Protein AF-A0A6A4XDV7-F1 (afdb_monomer)

Organism: Amphibalanus amphitrite (NCBI:txid1232801)

Foldseek 3Di:
DDDQAWPVRQWGFPWKAWLLVQATPVDPVRGHPDHHHVLWTKMWTATVRQGKIKMWTADPPDRDIDMDIDTDDDVPPPPPVVRVVVRVVVVVRCCCPPVVCVVVVNDDDDD

Radius of gyration: 14.78 Å; Cα contacts (8 Å, |Δi|>4): 178; chains: 1; bounding box: 33×32×38 Å

Sequence (111 aa):
MYPTSLGGGQYRIGAVRDLTTGHDSGQPDGRAILPVSSSSQMITFTFSEPEAVLTLRTSGTEPKIKWYSEIRAQPGQTDRDAVKRQLDALVAAMVDELMQPEQNGLIARKE

Solvent-accessible surface area (backbone atoms only — not comparable to full-atom values): 6439 Å² total; per-residue (Å²): 134,82,77,63,44,40,62,96,59,66,37,32,46,70,29,46,36,29,31,34,80,31,40,10,63,78,35,98,84,39,48,45,91,62,87,60,34,74,87,53,48,32,39,36,42,33,28,62,41,68,42,30,40,39,34,44,30,61,47,95,89,50,104,44,80,46,75,51,76,50,66,59,72,57,93,89,62,76,61,62,67,60,51,48,52,52,46,54,50,52,50,49,32,43,45,52,74,72,57,31,31,82,86,66,72,53,77,80,82,82,130

Structure (mmCIF, N/CA/C/O backbone):
data_AF-A0A6A4XDV7-F1
#
_entry.id   AF-A0A6A4XDV7-F1
#
loop_
_atom_site.group_PDB
_atom_site.id
_atom_site.type_symbol
_atom_site.label_atom_id
_atom_site.label_alt_id
_atom_site.label_comp_id
_atom_site.label_asym_id
_atom_site.label_entity_id
_atom_site.label_seq_id
_atom_site.pdbx_PDB_ins_code
_atom_site.Cartn_x
_atom_site.Cartn_y
_atom_site.Cartn_z
_atom_site.occupancy
_atom_site.B_iso_or_equiv
_atom_site.auth_seq_id
_atom_site.auth_comp_id
_atom_site.auth_asym_id
_atom_site.auth_atom_id
_atom_site.pdbx_PDB_model_num
ATOM 1 N N . MET A 1 1 ? -5.361 -5.321 -13.363 1.00 79.50 1 MET A N 1
ATOM 2 C CA . MET A 1 1 ? -6.401 -4.731 -12.492 1.00 79.50 1 MET A CA 1
ATOM 3 C C . MET A 1 1 ? -5.914 -4.916 -11.062 1.00 79.50 1 MET A C 1
ATOM 5 O O . MET A 1 1 ? -5.427 -6.003 -10.778 1.00 79.50 1 MET A O 1
ATOM 9 N N . TYR A 1 2 ? -5.926 -3.876 -10.225 1.00 94.06 2 TYR A N 1
ATOM 10 C CA . TYR A 1 2 ? -5.470 -3.987 -8.830 1.00 94.06 2 TYR A CA 1
ATOM 11 C C . TYR A 1 2 ? -6.508 -4.732 -7.976 1.00 94.06 2 TYR A C 1
ATOM 13 O O . TYR A 1 2 ? -7.695 -4.685 -8.316 1.00 94.06 2 TYR A O 1
ATOM 21 N N . PRO A 1 3 ? -6.097 -5.415 -6.892 1.00 95.25 3 PRO A N 1
ATOM 22 C CA . PRO A 1 3 ? -7.042 -6.043 -5.978 1.00 95.25 3 PRO A CA 1
ATOM 23 C C . PRO A 1 3 ? -7.914 -4.991 -5.288 1.00 95.25 3 PRO A C 1
ATOM 25 O O . PRO A 1 3 ? -7.498 -3.855 -5.067 1.00 95.25 3 PRO A O 1
ATOM 28 N N . THR A 1 4 ? -9.128 -5.388 -4.919 1.00 95.94 4 THR A N 1
ATOM 29 C CA . THR A 1 4 ? -10.075 -4.540 -4.177 1.00 95.94 4 THR A CA 1
ATOM 30 C C . THR A 1 4 ? -9.969 -4.721 -2.661 1.00 95.94 4 THR A C 1
ATOM 32 O O . THR A 1 4 ? -10.568 -3.963 -1.900 1.00 95.94 4 THR A O 1
ATOM 35 N N . SER A 1 5 ? -9.227 -5.732 -2.208 1.00 96.94 5 SER A N 1
ATOM 36 C CA . SER A 1 5 ? -8.992 -6.040 -0.798 1.00 96.94 5 SER A CA 1
ATOM 37 C C . SER A 1 5 ? -7.793 -6.972 -0.621 1.00 96.94 5 SER A C 1
ATOM 39 O O . SER A 1 5 ? -7.437 -7.664 -1.571 1.00 96.94 5 SER A O 1
ATOM 41 N N . LEU A 1 6 ? -7.245 -7.037 0.595 1.00 96.56 6 LEU A N 1
ATOM 42 C CA . LEU A 1 6 ? -6.221 -8.003 1.026 1.00 96.56 6 LEU A CA 1
ATOM 43 C C . LEU A 1 6 ? -6.680 -8.795 2.258 1.00 96.56 6 LEU A C 1
ATOM 45 O O . LEU A 1 6 ? -7.690 -8.450 2.882 1.00 96.56 6 LEU A O 1
ATOM 49 N N . GLY A 1 7 ? -5.923 -9.824 2.636 1.00 94.62 7 GLY A N 1
ATOM 50 C CA . GLY A 1 7 ? -6.150 -10.624 3.841 1.00 94.62 7 GLY A CA 1
ATOM 51 C C . GLY A 1 7 ? -7.449 -11.413 3.749 1.00 94.62 7 GLY A C 1
ATOM 52 O O . GLY A 1 7 ? -8.266 -11.371 4.667 1.00 94.62 7 GLY A O 1
ATOM 53 N N . GLY A 1 8 ? -7.714 -12.020 2.589 1.00 93.38 8 GLY A N 1
ATOM 54 C CA . GLY A 1 8 ? -8.978 -12.722 2.334 1.00 93.38 8 GLY A CA 1
ATOM 55 C C . GLY A 1 8 ? -10.226 -11.825 2.399 1.00 93.38 8 GLY A C 1
ATOM 56 O O . GLY A 1 8 ? -11.314 -12.307 2.703 1.00 93.38 8 GLY A O 1
ATOM 57 N N . GLY A 1 9 ? -10.076 -10.520 2.145 1.00 94.25 9 GLY A N 1
ATOM 58 C CA . GLY A 1 9 ? -11.171 -9.544 2.193 1.00 94.25 9 GLY A CA 1
ATOM 59 C C . GLY A 1 9 ? -11.231 -8.704 3.470 1.00 94.25 9 GLY A C 1
ATOM 60 O O . GLY A 1 9 ? -12.045 -7.787 3.541 1.00 94.25 9 GLY A O 1
ATOM 61 N N . GLN A 1 10 ? -10.369 -8.973 4.455 1.00 94.75 10 GLN A N 1
ATOM 62 C CA . GLN A 1 10 ? -10.324 -8.237 5.721 1.00 94.75 10 GLN A CA 1
ATOM 63 C C . GLN A 1 10 ? -9.938 -6.761 5.555 1.00 94.75 10 GLN A C 1
ATOM 65 O O . GLN A 1 10 ? -10.421 -5.917 6.306 1.00 94.75 10 GLN A O 1
ATOM 70 N N . TYR A 1 11 ? -9.066 -6.449 4.595 1.00 96.88 11 TYR A N 1
ATOM 71 C CA . TYR A 1 11 ? -8.518 -5.108 4.398 1.00 96.88 11 TYR A CA 1
ATOM 72 C C . TYR A 1 11 ? -9.021 -4.523 3.084 1.00 96.88 11 TYR A C 1
ATOM 74 O O . TYR A 1 11 ? -8.496 -4.844 2.016 1.00 96.88 11 TYR A O 1
ATOM 82 N N . ARG A 1 12 ? -10.043 -3.666 3.137 1.00 97.50 12 ARG A N 1
ATOM 83 C CA . ARG A 1 12 ? -10.652 -3.089 1.930 1.00 97.50 12 ARG A CA 1
ATOM 84 C C . ARG A 1 12 ? -9.782 -1.983 1.338 1.00 97.50 12 ARG A C 1
ATOM 86 O O . ARG A 1 12 ? -9.450 -1.027 2.036 1.00 97.50 12 ARG A O 1
ATOM 93 N N . ILE A 1 13 ? -9.469 -2.076 0.045 1.00 97.75 13 ILE A N 1
ATOM 94 C CA . ILE A 1 13 ? -8.729 -1.044 -0.691 1.00 97.75 13 ILE A CA 1
ATOM 95 C C . ILE A 1 13 ? -9.730 -0.013 -1.221 1.00 97.75 13 ILE A C 1
ATOM 97 O O . ILE A 1 13 ? -10.623 -0.337 -2.002 1.00 97.75 13 ILE A O 1
ATOM 101 N N . GLY A 1 14 ? -9.578 1.234 -0.779 1.00 96.81 14 GLY A N 1
ATOM 102 C CA . GLY A 1 14 ? -10.374 2.372 -1.235 1.00 96.81 14 GLY A CA 1
ATOM 103 C C . GLY A 1 14 ? -9.765 3.079 -2.445 1.00 96.81 14 GLY A C 1
ATOM 104 O O . GLY A 1 14 ? -10.501 3.552 -3.307 1.00 96.81 14 GLY A O 1
ATOM 105 N N . ALA A 1 15 ? -8.433 3.132 -2.537 1.00 97.75 15 ALA A N 1
ATOM 106 C CA . ALA A 1 15 ? -7.747 3.716 -3.684 1.00 97.75 15 ALA A CA 1
ATOM 107 C C . ALA A 1 15 ? -6.366 3.096 -3.922 1.00 97.75 15 ALA A C 1
ATOM 109 O O . ALA A 1 15 ? -5.714 2.611 -2.994 1.00 97.75 15 ALA A O 1
ATOM 110 N N . VAL A 1 16 ? -5.913 3.161 -5.173 1.00 98.31 16 VAL A N 1
ATOM 111 C CA . VAL A 1 16 ? -4.570 2.766 -5.595 1.00 98.31 16 VAL A CA 1
ATOM 112 C C . VAL A 1 16 ? -3.947 3.887 -6.407 1.00 98.31 16 VAL A C 1
ATOM 114 O O . VAL A 1 16 ? -4.549 4.387 -7.354 1.00 98.31 16 VAL A O 1
ATOM 117 N N . ARG A 1 17 ? -2.708 4.232 -6.066 1.00 98.31 17 ARG A N 1
ATOM 118 C CA . ARG A 1 17 ? -1.844 5.100 -6.861 1.00 98.31 17 ARG A CA 1
ATOM 119 C C . ARG A 1 17 ? -0.611 4.323 -7.282 1.00 98.31 17 ARG A C 1
ATOM 121 O O . ARG A 1 17 ? 0.134 3.854 -6.434 1.00 98.31 17 ARG A O 1
ATOM 128 N N . ASP A 1 18 ? -0.356 4.247 -8.573 1.00 97.88 18 ASP A N 1
ATOM 129 C CA . ASP A 1 18 ? 0.839 3.650 -9.151 1.00 97.88 18 ASP A CA 1
ATOM 130 C C . ASP A 1 18 ? 1.607 4.713 -9.939 1.00 97.88 18 ASP A C 1
ATOM 132 O O . ASP A 1 18 ? 1.238 5.096 -11.051 1.00 97.88 18 ASP A O 1
ATOM 136 N N . LEU A 1 19 ? 2.705 5.190 -9.353 1.00 97.69 19 LEU A N 1
ATOM 137 C CA . LEU A 1 19 ? 3.583 6.191 -9.965 1.00 97.69 19 LEU A CA 1
ATOM 138 C C . LEU A 1 19 ? 4.563 5.588 -10.977 1.00 97.69 19 LEU A C 1
ATOM 140 O O . LEU A 1 19 ? 5.362 6.312 -11.567 1.00 97.69 19 LEU A O 1
ATOM 144 N N . THR A 1 20 ? 4.476 4.284 -11.220 1.00 96.38 20 THR A N 1
ATOM 145 C CA . THR A 1 20 ? 5.165 3.605 -12.318 1.00 96.38 20 THR A CA 1
ATOM 146 C C . THR A 1 20 ? 4.406 3.788 -13.626 1.00 96.38 20 THR A C 1
ATOM 148 O O . THR A 1 20 ? 5.003 4.061 -14.667 1.00 96.38 20 THR A O 1
ATOM 151 N N . THR A 1 21 ? 3.082 3.627 -13.571 1.00 96.56 21 THR A N 1
ATOM 152 C CA . THR A 1 21 ? 2.188 3.657 -14.740 1.00 96.56 21 THR A CA 1
ATOM 153 C C . THR A 1 21 ? 1.441 4.982 -14.882 1.00 96.56 21 THR A C 1
ATOM 155 O O . THR A 1 21 ? 0.932 5.288 -15.958 1.00 96.56 21 THR A O 1
ATOM 158 N N . GLY A 1 22 ? 1.387 5.779 -13.813 1.00 97.00 22 GLY A N 1
ATOM 159 C CA . GLY A 1 22 ? 0.622 7.020 -13.743 1.00 97.00 22 GLY A CA 1
ATOM 160 C C . GLY A 1 22 ? -0.855 6.814 -13.425 1.00 97.00 22 GLY A C 1
ATOM 161 O O . GLY A 1 22 ? -1.644 7.739 -13.596 1.00 97.00 22 GLY A O 1
ATOM 162 N N . HIS A 1 23 ? -1.240 5.624 -12.965 1.00 97.25 23 HIS A N 1
ATOM 163 C CA . HIS A 1 23 ? -2.594 5.344 -12.508 1.00 97.25 23 HIS A CA 1
ATOM 164 C C . HIS A 1 23 ? -2.828 5.926 -11.106 1.00 97.25 23 HIS A C 1
ATOM 166 O O . HIS A 1 23 ? -2.011 5.735 -10.210 1.00 97.25 23 HIS A O 1
ATOM 172 N N . ASP A 1 24 ? -3.953 6.603 -10.888 1.00 97.94 24 ASP A N 1
ATOM 173 C CA . ASP A 1 24 ? -4.411 6.997 -9.549 1.00 97.94 24 ASP A CA 1
ATOM 174 C C . ASP A 1 24 ? -5.938 6.940 -9.491 1.00 97.94 24 ASP A C 1
ATOM 176 O O . ASP A 1 24 ? -6.626 7.823 -9.998 1.00 97.94 24 ASP A O 1
ATOM 180 N N . SER A 1 25 ? -6.479 5.894 -8.867 1.00 97.50 25 SER A N 1
ATOM 181 C CA . SER A 1 25 ? -7.926 5.704 -8.749 1.00 97.50 25 SER A CA 1
ATOM 182 C C . SER A 1 25 ? -8.595 6.696 -7.791 1.00 97.50 25 SER A C 1
ATOM 184 O O . SER A 1 25 ? -9.820 6.739 -7.729 1.00 97.50 25 SER A O 1
ATOM 186 N N . GLY A 1 26 ? -7.817 7.457 -7.013 1.00 95.38 26 GLY A N 1
ATOM 187 C CA . GLY A 1 26 ? -8.321 8.528 -6.158 1.00 95.38 26 GLY A CA 1
ATOM 188 C C . GLY A 1 26 ? -8.543 9.846 -6.904 1.00 95.38 26 GLY A C 1
ATOM 189 O O . GLY A 1 26 ? -9.092 10.776 -6.316 1.00 95.38 26 GLY A O 1
ATOM 190 N N . GLN A 1 27 ? -8.120 9.948 -8.170 1.00 97.56 27 GLN A N 1
ATOM 191 C CA . GLN A 1 27 ? -8.314 11.141 -8.997 1.00 97.56 27 GLN A CA 1
ATOM 192 C C . GLN A 1 27 ? -9.512 10.981 -9.946 1.00 97.56 27 GLN A C 1
ATOM 194 O O . GLN A 1 27 ? -9.733 9.884 -10.464 1.00 97.56 27 GLN A O 1
ATOM 199 N N . PRO A 1 28 ? -10.273 12.059 -10.230 1.00 96.44 28 PRO A N 1
ATOM 200 C CA . PRO A 1 28 ? -11.471 11.990 -11.075 1.00 96.44 28 PRO A CA 1
ATOM 201 C C . PRO A 1 28 ? -11.236 11.437 -12.487 1.00 96.44 28 PRO A C 1
ATOM 203 O O . PRO A 1 28 ? -12.135 10.835 -13.067 1.00 96.44 28 PRO A O 1
ATOM 206 N N . ASP A 1 29 ? -10.044 11.643 -13.046 1.00 96.31 29 ASP A N 1
ATOM 207 C CA . ASP A 1 29 ? -9.649 11.171 -14.377 1.00 96.31 29 ASP A CA 1
ATOM 208 C C . ASP A 1 29 ? -8.823 9.870 -14.345 1.00 96.31 29 ASP A C 1
ATOM 210 O O . ASP A 1 29 ? -8.385 9.386 -15.393 1.00 96.31 29 ASP A O 1
ATOM 214 N N . GLY A 1 30 ? -8.611 9.291 -13.157 1.00 96.44 30 GLY A N 1
ATOM 215 C CA . GLY A 1 30 ? -7.832 8.072 -12.957 1.00 96.44 30 GLY A CA 1
ATOM 216 C C . GLY A 1 30 ? -6.319 8.243 -13.127 1.00 96.44 30 GLY A C 1
ATOM 217 O O . GLY A 1 30 ? -5.618 7.231 -13.260 1.00 96.44 30 GLY A O 1
ATOM 218 N N . ARG A 1 31 ? -5.807 9.484 -13.182 1.00 97.44 31 ARG A N 1
ATOM 219 C CA . ARG A 1 31 ? -4.399 9.787 -13.475 1.00 97.44 31 ARG A CA 1
ATOM 220 C C . ARG A 1 31 ? -3.683 10.405 -12.285 1.00 97.44 31 ARG A C 1
ATOM 222 O O . ARG A 1 31 ? -4.201 11.277 -11.598 1.00 97.44 31 ARG A O 1
ATOM 229 N N . ALA A 1 32 ? -2.443 9.984 -12.072 1.00 96.88 32 ALA A N 1
ATOM 230 C CA . ALA A 1 32 ? -1.600 10.523 -11.021 1.00 96.88 32 ALA A CA 1
ATOM 231 C C . ALA A 1 32 ? -1.244 11.993 -11.289 1.00 96.88 32 ALA A C 1
ATOM 233 O O . ALA A 1 32 ? -0.743 12.349 -12.354 1.00 96.88 32 ALA A O 1
ATOM 234 N N . ILE A 1 33 ? -1.442 12.832 -10.272 1.00 96.88 33 ILE A N 1
ATOM 235 C CA . ILE A 1 33 ? -1.001 14.237 -10.265 1.00 96.88 33 ILE A CA 1
ATOM 236 C C . ILE A 1 33 ? 0.479 14.393 -9.881 1.00 96.88 33 ILE A C 1
ATOM 238 O O . ILE A 1 33 ? 1.078 15.444 -10.097 1.00 96.88 33 ILE A O 1
ATOM 242 N N . LEU A 1 34 ? 1.060 13.361 -9.263 1.00 95.75 34 LEU A N 1
ATOM 243 C CA . LEU A 1 34 ? 2.460 13.338 -8.847 1.00 95.75 34 LEU A CA 1
ATOM 244 C C . LEU A 1 34 ? 3.359 12.872 -10.003 1.00 95.75 34 LEU A C 1
ATOM 246 O O . LEU A 1 34 ? 2.879 12.174 -10.897 1.00 95.75 34 LEU A O 1
ATOM 250 N N . PRO A 1 35 ? 4.666 13.202 -9.981 1.00 96.31 35 PRO A N 1
ATOM 251 C CA . PRO A 1 35 ? 5.600 12.749 -11.005 1.00 96.31 35 PRO A CA 1
ATOM 252 C C . PRO A 1 35 ? 5.586 11.226 -11.188 1.00 96.31 35 PRO A C 1
ATOM 254 O O . PRO A 1 35 ? 5.711 10.474 -10.221 1.00 96.31 35 PRO A O 1
ATOM 257 N N . VAL A 1 36 ? 5.470 10.795 -12.445 1.00 95.94 36 VAL A N 1
ATOM 258 C CA . VAL A 1 36 ? 5.441 9.387 -12.858 1.00 95.94 36 VAL A CA 1
ATOM 259 C C . VAL A 1 36 ? 6.803 9.008 -13.424 1.00 95.94 36 VAL A C 1
ATOM 261 O O . VAL A 1 36 ? 7.384 9.752 -14.215 1.00 95.94 36 VAL A O 1
ATOM 264 N N . SER A 1 37 ? 7.320 7.849 -13.031 1.00 93.31 37 SER A N 1
ATOM 265 C CA . SER A 1 37 ? 8.581 7.320 -13.541 1.00 93.31 37 SER A CA 1
ATOM 266 C C . SER A 1 37 ? 8.510 5.803 -13.642 1.00 93.31 37 SER A C 1
ATOM 268 O O . SER A 1 37 ? 8.473 5.100 -12.633 1.00 93.31 37 SER A O 1
ATOM 270 N N . SER A 1 38 ? 8.578 5.284 -14.868 1.00 90.38 38 SER A N 1
ATOM 271 C CA . SER A 1 38 ? 8.586 3.840 -15.126 1.00 90.38 38 SER A CA 1
ATOM 272 C C . SER A 1 38 ? 9.830 3.134 -14.574 1.00 90.38 38 SER A C 1
ATOM 274 O O . SER A 1 38 ? 9.802 1.927 -14.340 1.00 90.38 38 SER A O 1
ATOM 276 N N . SER A 1 39 ? 10.920 3.865 -14.319 1.00 88.44 39 SER A N 1
ATOM 277 C CA . SER A 1 39 ? 12.132 3.322 -13.697 1.00 88.44 39 SER A CA 1
ATOM 278 C C . SER A 1 39 ? 12.099 3.362 -12.165 1.00 88.44 39 SER A C 1
ATOM 280 O O . SER A 1 39 ? 12.932 2.725 -11.524 1.00 88.44 39 SER A O 1
ATOM 282 N N . SER A 1 40 ? 11.153 4.093 -11.567 1.00 88.19 40 SER A N 1
ATOM 283 C CA . SER A 1 40 ? 11.016 4.261 -10.116 1.00 88.19 40 SER A CA 1
ATOM 284 C C . SER A 1 40 ? 9.734 3.590 -9.630 1.00 88.19 40 SER A C 1
ATOM 286 O O . SER A 1 40 ? 8.751 4.263 -9.332 1.00 88.19 40 SER A O 1
ATOM 288 N N . GLN A 1 41 ? 9.757 2.258 -9.551 1.00 93.94 41 GLN A N 1
ATOM 289 C CA . GLN A 1 41 ? 8.604 1.446 -9.151 1.00 93.94 41 GLN A CA 1
ATOM 290 C C . GLN A 1 41 ? 8.068 1.908 -7.790 1.00 93.94 41 GLN A C 1
ATOM 292 O O . GLN A 1 41 ? 8.785 1.820 -6.784 1.00 93.94 41 GLN A O 1
ATOM 297 N N . MET A 1 42 ? 6.833 2.412 -7.759 1.00 96.50 42 MET A N 1
ATOM 298 C CA . MET A 1 42 ? 6.191 2.895 -6.538 1.00 96.50 42 MET A CA 1
ATOM 299 C C . MET A 1 42 ? 4.670 2.778 -6.621 1.00 96.50 42 MET A C 1
ATOM 301 O O . MET A 1 42 ? 4.040 3.425 -7.456 1.00 96.50 42 MET A O 1
ATOM 305 N N . ILE A 1 43 ? 4.086 1.993 -5.716 1.00 97.81 43 ILE A N 1
ATOM 306 C CA . ILE A 1 43 ? 2.642 1.745 -5.659 1.00 97.81 43 ILE A CA 1
ATOM 307 C C . ILE A 1 43 ? 2.151 1.991 -4.237 1.00 97.81 43 ILE A C 1
ATOM 309 O O . ILE A 1 43 ? 2.679 1.412 -3.290 1.00 97.81 43 ILE A O 1
ATOM 313 N N . THR A 1 44 ? 1.133 2.828 -4.087 1.00 98.19 44 THR A N 1
ATOM 314 C CA . THR A 1 44 ? 0.482 3.158 -2.822 1.00 98.19 44 THR A CA 1
ATOM 315 C C . THR A 1 44 ? -0.945 2.626 -2.814 1.00 98.19 44 THR A C 1
ATOM 317 O O . THR A 1 44 ? -1.736 2.934 -3.702 1.00 98.19 44 THR A O 1
ATOM 320 N N . PHE A 1 45 ? -1.282 1.876 -1.771 1.00 98.38 45 PHE A N 1
ATOM 321 C CA . PHE A 1 45 ? -2.623 1.403 -1.461 1.00 98.38 45 PHE A CA 1
ATOM 322 C C . PHE A 1 45 ? -3.171 2.202 -0.281 1.00 98.38 45 PHE A C 1
ATOM 324 O O . PHE A 1 45 ? -2.524 2.303 0.764 1.00 98.38 45 PHE A O 1
ATOM 331 N N . THR A 1 46 ? -4.367 2.756 -0.446 1.00 98.25 46 THR A N 1
ATOM 332 C CA . THR A 1 46 ? -5.132 3.384 0.630 1.00 98.25 46 THR A CA 1
ATOM 333 C C . THR A 1 46 ? -6.275 2.458 1.006 1.00 98.25 46 THR A C 1
ATOM 335 O O . THR A 1 46 ? -7.128 2.147 0.173 1.00 98.25 46 THR A O 1
ATOM 338 N N . PHE A 1 47 ? -6.288 2.021 2.258 1.00 97.88 47 PHE A N 1
ATOM 339 C CA . PHE A 1 47 ? -7.304 1.147 2.821 1.00 97.88 47 PHE A CA 1
ATOM 340 C C . PHE A 1 47 ? -8.359 1.980 3.541 1.00 97.88 47 PHE A C 1
ATOM 342 O O . PHE A 1 47 ? -8.022 2.955 4.212 1.00 97.88 47 PHE A O 1
ATOM 349 N N . SER A 1 48 ? -9.630 1.614 3.378 1.00 95.75 48 SER A N 1
ATOM 350 C CA . SER A 1 48 ? -10.748 2.316 4.020 1.00 95.75 48 SER A CA 1
ATOM 351 C C . SER A 1 48 ? -11.129 1.702 5.364 1.00 95.75 48 SER A C 1
ATOM 353 O O . SER A 1 48 ? -11.611 2.401 6.247 1.00 95.75 48 SER A O 1
ATOM 355 N N . GLU A 1 49 ? -10.925 0.393 5.523 1.00 91.62 49 GLU A N 1
ATOM 356 C CA . GLU A 1 49 ? -11.356 -0.369 6.695 1.00 91.62 49 GLU A CA 1
ATOM 357 C C . GLU A 1 49 ? -10.313 -1.453 7.017 1.00 91.62 49 GLU A C 1
ATOM 359 O O . GLU A 1 49 ? -10.248 -2.458 6.302 1.00 91.62 49 GLU A O 1
ATOM 364 N N . PRO A 1 50 ? -9.475 -1.259 8.059 1.00 93.12 50 PRO A N 1
ATOM 365 C CA . PRO A 1 50 ? -9.212 0.004 8.766 1.00 93.12 50 PRO A CA 1
ATOM 366 C C . PRO A 1 50 ? -8.597 1.078 7.848 1.00 93.12 50 PRO A C 1
ATOM 368 O O . PRO A 1 50 ? -7.998 0.756 6.822 1.00 93.12 50 PRO A O 1
ATOM 371 N N . GLU A 1 51 ? -8.688 2.351 8.250 1.00 96.62 51 GLU A N 1
ATOM 372 C CA . GLU A 1 51 ? -7.973 3.443 7.576 1.00 96.62 51 GLU A CA 1
ATOM 373 C C . GLU A 1 51 ? -6.458 3.231 7.700 1.00 96.62 51 GLU A C 1
ATOM 375 O O . GLU A 1 51 ? -5.875 3.369 8.779 1.00 96.62 51 GLU A O 1
ATOM 380 N N . ALA A 1 52 ? -5.816 2.881 6.589 1.00 97.88 52 ALA A N 1
ATOM 381 C CA . ALA A 1 52 ? -4.383 2.631 6.525 1.00 97.88 52 ALA A CA 1
ATOM 382 C C . ALA A 1 52 ? -3.816 3.030 5.162 1.00 97.88 52 ALA A C 1
ATOM 384 O O . ALA A 1 52 ? -4.530 3.105 4.161 1.00 97.88 52 ALA A O 1
ATOM 385 N N . VAL A 1 53 ? -2.509 3.259 5.110 1.00 98.25 53 VAL A N 1
ATOM 386 C CA . VAL A 1 53 ? -1.784 3.537 3.870 1.00 98.25 53 VAL A CA 1
ATOM 387 C C . VAL A 1 53 ? -0.542 2.667 3.827 1.00 98.25 53 VAL A C 1
ATOM 389 O O . VAL A 1 53 ? 0.241 2.639 4.775 1.00 98.25 53 VAL A O 1
ATOM 392 N N . LEU A 1 54 ? -0.340 1.977 2.707 1.00 98.06 54 LEU A N 1
ATOM 393 C CA . LEU A 1 54 ? 0.862 1.195 2.455 1.00 98.06 54 LEU A CA 1
ATOM 394 C C . LEU A 1 54 ? 1.460 1.598 1.115 1.00 98.06 54 LEU A C 1
ATOM 396 O O . LEU A 1 54 ? 0.761 1.632 0.111 1.00 98.06 54 LEU A O 1
ATOM 400 N N . THR A 1 55 ? 2.759 1.878 1.082 1.00 97.94 55 THR A N 1
ATOM 401 C CA . THR A 1 55 ? 3.489 2.151 -0.162 1.00 97.94 55 THR A CA 1
ATOM 402 C C . THR A 1 55 ? 4.599 1.141 -0.370 1.00 97.94 55 THR A C 1
ATOM 404 O O . THR A 1 55 ? 5.476 1.027 0.480 1.00 97.94 55 THR A O 1
ATOM 407 N N . LEU A 1 56 ? 4.596 0.469 -1.518 1.00 96.75 56 LEU A N 1
ATOM 408 C CA . LEU A 1 56 ? 5.689 -0.344 -2.035 1.00 96.75 56 LEU A CA 1
ATOM 409 C C . LEU A 1 56 ? 6.602 0.489 -2.915 1.00 96.75 56 LEU A C 1
ATOM 411 O O . LEU A 1 56 ? 6.125 1.296 -3.708 1.00 96.75 56 LEU A O 1
ATOM 415 N N . ARG A 1 57 ? 7.913 0.278 -2.799 1.00 95.25 57 ARG A N 1
ATOM 416 C CA . ARG A 1 57 ? 8.907 0.907 -3.672 1.00 95.25 57 ARG A CA 1
ATOM 417 C C . ARG A 1 57 ? 10.120 0.021 -3.898 1.00 95.25 57 ARG A C 1
ATOM 419 O O . ARG A 1 57 ? 10.521 -0.728 -3.007 1.00 95.25 57 ARG A O 1
ATOM 426 N N . THR A 1 58 ? 10.789 0.189 -5.029 1.00 93.19 58 THR A N 1
ATOM 427 C CA . THR A 1 58 ? 12.145 -0.346 -5.203 1.00 93.19 58 THR A CA 1
ATOM 428 C C . THR A 1 58 ? 13.196 0.582 -4.590 1.00 93.19 58 THR A C 1
ATOM 430 O O . THR A 1 58 ? 12.997 1.787 -4.384 1.00 93.19 58 THR A O 1
ATOM 433 N N . SER A 1 59 ? 14.340 0.004 -4.232 1.00 87.94 59 SER A N 1
ATOM 434 C CA . SER A 1 59 ? 15.547 0.755 -3.904 1.00 87.94 59 SER A CA 1
ATOM 435 C C . SER A 1 59 ? 16.320 1.054 -5.189 1.00 87.94 59 SER A C 1
ATOM 437 O O . SER A 1 59 ? 16.534 0.164 -6.002 1.00 87.94 59 SER A O 1
ATOM 439 N N . GLY A 1 60 ? 16.755 2.303 -5.374 1.00 84.62 60 GLY A N 1
ATOM 440 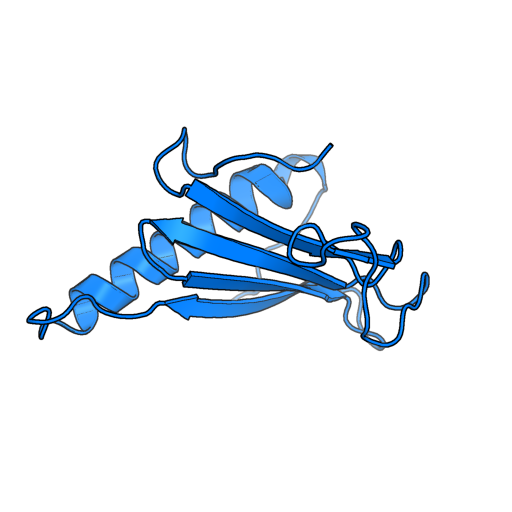C CA . GLY A 1 60 ? 17.494 2.704 -6.580 1.00 84.62 60 GLY A CA 1
ATOM 441 C C . GLY A 1 60 ? 18.951 2.233 -6.610 1.00 84.62 60 GLY A C 1
ATOM 442 O O . GLY A 1 60 ? 19.568 2.230 -7.666 1.00 84.62 60 GLY A O 1
ATOM 443 N N . THR A 1 61 ? 19.509 1.849 -5.460 1.00 86.12 61 THR A N 1
ATOM 444 C CA . THR A 1 61 ? 20.934 1.502 -5.312 1.00 86.12 61 THR A CA 1
ATOM 445 C C . THR A 1 61 ? 21.177 0.054 -4.901 1.00 86.12 61 THR A C 1
ATOM 447 O O . THR A 1 61 ? 22.310 -0.409 -4.938 1.00 86.12 61 THR A O 1
ATOM 450 N N . GLU A 1 62 ? 20.139 -0.672 -4.490 1.00 86.25 62 GLU A N 1
ATOM 451 C CA . GLU A 1 62 ? 20.254 -2.042 -3.988 1.00 86.25 62 GLU A CA 1
ATOM 452 C C . GLU A 1 62 ? 19.104 -2.885 -4.549 1.00 86.25 62 GLU A C 1
ATOM 454 O O . GLU A 1 62 ? 18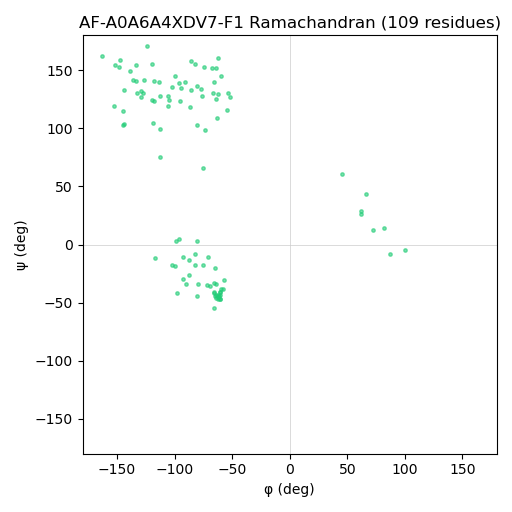.009 -2.350 -4.723 1.00 86.25 62 GLU A O 1
ATOM 459 N N . PRO A 1 63 ? 19.286 -4.198 -4.765 1.00 88.31 63 PRO A N 1
ATOM 460 C CA . PRO A 1 63 ? 18.222 -5.091 -5.223 1.00 88.31 63 PRO A CA 1
ATOM 461 C C . PRO A 1 63 ? 17.254 -5.415 -4.070 1.00 88.31 63 PRO A C 1
ATOM 463 O O . PRO A 1 63 ? 17.208 -6.533 -3.567 1.00 88.31 63 PRO A O 1
ATOM 466 N N . LYS A 1 64 ? 16.527 -4.401 -3.586 1.00 91.06 64 LYS A N 1
ATOM 467 C CA . LYS A 1 64 ? 15.607 -4.493 -2.445 1.00 91.06 64 LYS A CA 1
ATOM 468 C C . LYS A 1 64 ? 14.274 -3.834 -2.764 1.00 91.06 64 LYS A C 1
ATOM 470 O O . LYS A 1 64 ? 14.232 -2.735 -3.323 1.00 91.06 64 LYS A O 1
ATOM 475 N N . ILE A 1 65 ? 13.205 -4.465 -2.298 1.00 93.56 65 ILE A N 1
ATOM 476 C CA . ILE A 1 65 ? 11.879 -3.858 -2.191 1.00 93.56 65 ILE A CA 1
ATOM 477 C C . ILE A 1 65 ? 11.748 -3.305 -0.769 1.00 93.56 65 ILE A C 1
ATOM 479 O O . ILE A 1 65 ? 12.157 -3.944 0.200 1.00 93.56 65 ILE A O 1
ATOM 483 N N . LYS A 1 66 ? 11.236 -2.083 -0.644 1.00 94.12 66 LYS A N 1
ATOM 484 C CA . LYS A 1 66 ? 10.959 -1.416 0.631 1.00 94.12 66 LYS A CA 1
ATOM 485 C C . LYS A 1 66 ? 9.477 -1.101 0.704 1.00 94.12 66 LYS A C 1
ATOM 487 O O . LYS A 1 66 ? 8.835 -0.898 -0.327 1.00 94.12 66 LYS A O 1
ATOM 492 N N . TRP A 1 67 ? 8.969 -0.975 1.921 1.00 96.19 67 TRP A N 1
ATOM 493 C CA . TRP A 1 67 ? 7.632 -0.459 2.146 1.00 96.19 67 TRP A CA 1
ATOM 494 C C . TRP A 1 67 ? 7.600 0.594 3.248 1.00 96.19 67 TRP A C 1
ATOM 496 O O . TRP A 1 67 ? 8.455 0.620 4.134 1.00 96.19 67 TRP A O 1
ATOM 506 N N . TYR A 1 68 ? 6.597 1.459 3.165 1.00 96.94 68 TYR A N 1
ATOM 507 C CA . TYR A 1 68 ? 6.152 2.329 4.247 1.00 96.94 68 TYR A CA 1
ATOM 508 C C . TYR A 1 68 ? 4.715 1.959 4.577 1.00 96.94 68 TYR A C 1
ATOM 510 O O . TYR A 1 68 ? 3.939 1.682 3.664 1.00 96.94 68 TYR A O 1
ATOM 518 N N . SER A 1 69 ? 4.364 1.956 5.855 1.00 97.44 69 SER A N 1
ATOM 519 C CA . SER A 1 69 ? 3.040 1.546 6.309 1.00 97.44 69 SER A CA 1
ATOM 520 C C . SER A 1 69 ? 2.602 2.403 7.489 1.00 97.44 69 SER A C 1
ATOM 522 O O . SER A 1 69 ? 3.367 2.589 8.435 1.00 97.44 69 SER A O 1
ATOM 524 N N . GLU A 1 70 ? 1.370 2.888 7.438 1.00 97.56 70 GLU A N 1
ATOM 525 C CA . GLU A 1 70 ? 0.727 3.670 8.488 1.00 97.56 70 GLU A CA 1
ATOM 526 C C . GLU A 1 70 ? -0.705 3.166 8.677 1.00 97.56 70 GLU A C 1
ATOM 528 O O . GLU A 1 70 ? -1.380 2.831 7.704 1.00 97.56 70 GLU A O 1
ATOM 533 N N . ILE A 1 71 ? -1.172 3.122 9.924 1.00 97.25 71 ILE A N 1
ATOM 534 C CA . ILE A 1 71 ? -2.570 2.856 10.267 1.00 97.25 71 ILE A CA 1
ATOM 535 C C . ILE A 1 71 ? -3.077 3.962 11.180 1.00 97.25 71 ILE A C 1
ATOM 537 O O . ILE A 1 71 ? -2.368 4.425 12.079 1.00 97.25 71 ILE A O 1
ATOM 541 N N . ARG A 1 72 ? -4.329 4.355 10.978 1.00 95.25 72 ARG A N 1
ATOM 542 C CA . ARG A 1 72 ? -5.014 5.294 11.849 1.00 95.25 72 ARG A CA 1
ATOM 543 C C . ARG A 1 72 ? -5.838 4.529 12.879 1.00 95.25 72 ARG A C 1
ATOM 545 O O . ARG A 1 72 ? -6.700 3.726 12.531 1.00 95.25 72 ARG A O 1
ATOM 552 N N . ALA A 1 73 ? -5.589 4.798 14.158 1.00 93.88 73 ALA A N 1
ATOM 553 C CA . ALA A 1 73 ? -6.429 4.276 15.230 1.00 93.88 73 ALA A CA 1
ATOM 554 C C . ALA A 1 73 ? -7.836 4.890 15.153 1.00 93.88 73 ALA A C 1
ATOM 556 O O . ALA A 1 73 ? -7.985 6.090 14.906 1.00 93.88 73 ALA A O 1
ATOM 557 N N . GLN A 1 74 ? -8.862 4.075 15.397 1.00 91.44 74 GLN A N 1
ATOM 558 C CA . GLN A 1 74 ? -10.239 4.556 15.472 1.00 91.44 74 GLN A CA 1
ATOM 559 C C . GLN A 1 74 ? -10.444 5.450 16.709 1.00 91.44 74 GLN A C 1
ATOM 561 O O . GLN A 1 74 ? -9.764 5.259 17.725 1.00 91.44 74 GLN A O 1
ATOM 566 N N . PRO A 1 75 ? -11.383 6.414 16.673 1.00 92.38 75 PRO A N 1
ATOM 567 C CA . PRO A 1 75 ? -11.730 7.206 17.848 1.00 92.38 75 PRO A CA 1
ATOM 568 C C . PRO A 1 75 ? -12.056 6.311 19.053 1.00 92.38 75 PRO A C 1
ATOM 570 O O . PRO A 1 75 ? -12.883 5.408 18.965 1.00 92.38 75 PRO A O 1
ATOM 573 N N . GLY A 1 76 ? -11.389 6.553 20.183 1.00 92.62 76 GLY A N 1
ATOM 574 C CA . GLY A 1 76 ? -11.551 5.757 21.406 1.00 92.62 76 GLY A CA 1
ATOM 575 C C . GLY A 1 76 ? -10.652 4.518 21.506 1.00 92.62 76 GLY A C 1
ATOM 576 O O . GLY A 1 76 ? -10.561 3.937 22.586 1.00 92.62 76 GLY A O 1
ATOM 577 N N . GLN A 1 77 ? -9.928 4.140 20.449 1.00 92.19 77 GLN A N 1
ATOM 578 C CA . GLN A 1 77 ? -8.939 3.066 20.514 1.00 92.19 77 GLN A CA 1
ATOM 579 C C . GLN A 1 77 ? -7.628 3.582 21.119 1.00 92.19 77 GLN A C 1
ATOM 581 O O . GLN A 1 77 ? -6.845 4.272 20.467 1.00 92.19 77 GLN A O 1
ATOM 586 N N . THR A 1 78 ? -7.395 3.257 22.390 1.00 93.50 78 THR A N 1
ATOM 587 C CA . THR A 1 78 ? -6.222 3.712 23.158 1.00 93.50 78 THR A CA 1
ATOM 588 C C . THR A 1 78 ? -5.107 2.671 23.248 1.00 93.50 78 THR A C 1
ATOM 590 O O . THR A 1 78 ? -3.960 3.034 23.516 1.00 93.50 78 THR A O 1
ATOM 593 N N . ASP A 1 79 ? -5.413 1.396 22.990 1.00 96.12 79 ASP A N 1
ATOM 594 C CA . ASP A 1 79 ? -4.426 0.314 22.960 1.00 96.12 79 ASP A CA 1
ATOM 595 C C . ASP A 1 79 ? -3.567 0.407 21.690 1.00 96.12 79 ASP A C 1
ATOM 597 O O . ASP A 1 79 ? -3.950 -0.031 20.600 1.00 96.12 79 ASP A O 1
ATOM 601 N N . ARG A 1 80 ? -2.378 0.992 21.847 1.00 95.56 80 ARG A N 1
ATOM 602 C CA . ARG A 1 80 ? -1.392 1.144 20.772 1.00 95.56 80 ARG A CA 1
ATOM 603 C C . ARG A 1 80 ? -0.834 -0.191 20.294 1.00 95.56 80 ARG A C 1
ATOM 605 O O . ARG A 1 80 ? -0.552 -0.321 19.105 1.00 95.56 80 ARG A O 1
ATOM 612 N N . ASP A 1 81 ? -0.699 -1.176 21.177 1.00 97.06 81 ASP A N 1
ATOM 613 C CA . ASP A 1 81 ? -0.148 -2.476 20.805 1.00 97.06 81 ASP A CA 1
ATOM 614 C C . ASP A 1 81 ? -1.147 -3.252 19.945 1.00 97.06 81 ASP A C 1
ATOM 616 O O . ASP A 1 81 ? -0.752 -3.928 18.996 1.0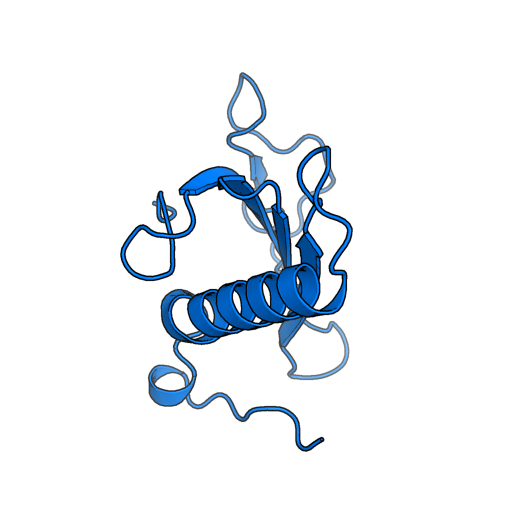0 97.06 81 ASP A O 1
ATOM 620 N N . ALA A 1 82 ? -2.450 -3.109 20.209 1.00 95.88 82 ALA A N 1
ATOM 621 C CA . ALA A 1 82 ? -3.492 -3.642 19.332 1.00 95.88 82 ALA A CA 1
ATOM 622 C C . ALA A 1 82 ? -3.452 -3.012 17.933 1.00 95.88 82 ALA A C 1
ATOM 624 O O . ALA A 1 82 ? -3.487 -3.738 16.940 1.00 95.88 82 ALA A O 1
ATOM 625 N N . VAL A 1 83 ? -3.316 -1.683 17.847 1.00 96.94 83 VAL A N 1
ATOM 626 C CA . VAL A 1 83 ? -3.174 -0.969 16.563 1.00 96.94 83 VAL A CA 1
ATOM 627 C C . VAL A 1 83 ? -1.921 -1.437 15.817 1.00 96.94 83 VAL A C 1
ATOM 629 O O . VAL A 1 83 ? -1.974 -1.701 14.616 1.00 96.94 83 VAL A O 1
ATOM 632 N N . LYS A 1 84 ? -0.797 -1.601 16.526 1.00 96.88 84 LYS A N 1
ATOM 633 C CA . LYS A 1 84 ? 0.447 -2.095 15.931 1.00 96.88 84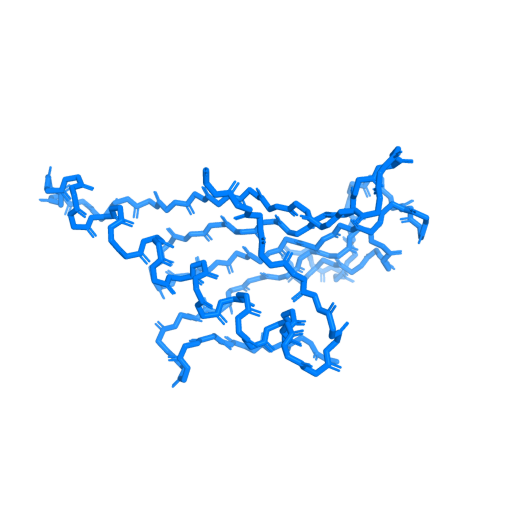 LYS A CA 1
ATOM 634 C C . LYS A 1 84 ? 0.286 -3.517 15.388 1.00 96.88 84 LYS A C 1
ATOM 636 O O . LYS A 1 84 ? 0.653 -3.755 14.244 1.00 96.88 84 LYS A O 1
ATOM 641 N N . ARG A 1 85 ? -0.306 -4.440 16.155 1.00 97.31 85 ARG A N 1
ATOM 642 C CA . ARG A 1 85 ? -0.571 -5.815 15.688 1.00 97.31 85 ARG A CA 1
ATOM 643 C C . ARG A 1 85 ? -1.440 -5.833 14.430 1.00 97.31 85 ARG A C 1
ATOM 645 O O . ARG A 1 85 ? -1.199 -6.637 13.536 1.00 97.31 85 ARG A O 1
ATOM 652 N N . GLN A 1 86 ? -2.423 -4.938 14.342 1.00 96.31 86 GLN A N 1
ATOM 653 C CA . GLN A 1 86 ? -3.269 -4.809 13.157 1.00 96.31 86 GLN A CA 1
ATOM 654 C C . GLN A 1 86 ? -2.481 -4.330 11.929 1.00 96.31 86 GLN A C 1
ATOM 656 O O . GLN A 1 86 ? -2.685 -4.863 10.838 1.00 96.31 86 GLN A O 1
ATOM 661 N N . LEU A 1 87 ? -1.570 -3.365 12.103 1.00 97.56 87 LEU A N 1
ATOM 662 C CA . LEU A 1 87 ? -0.669 -2.916 11.039 1.00 97.56 87 LEU A CA 1
ATOM 663 C C . LEU A 1 87 ? 0.297 -4.023 10.607 1.00 97.56 87 LEU A C 1
ATOM 665 O O . LEU A 1 87 ? 0.468 -4.239 9.412 1.00 97.56 87 LEU A O 1
ATOM 669 N N . ASP A 1 88 ? 0.893 -4.740 11.562 1.00 97.19 88 ASP A N 1
ATOM 670 C CA . ASP A 1 88 ? 1.811 -5.847 11.278 1.00 97.19 88 ASP A CA 1
ATOM 671 C C . ASP A 1 88 ? 1.096 -6.953 10.474 1.00 97.19 88 ASP A C 1
ATOM 673 O O . ASP A 1 88 ? 1.645 -7.463 9.499 1.00 97.19 88 ASP A O 1
ATOM 677 N N . ALA A 1 89 ? -0.159 -7.271 10.819 1.00 97.44 89 ALA A N 1
ATOM 678 C CA . ALA A 1 89 ? -0.982 -8.234 10.084 1.00 97.44 89 ALA A CA 1
ATOM 679 C C . ALA A 1 89 ? -1.338 -7.757 8.662 1.00 97.44 89 ALA A C 1
ATOM 681 O O . ALA A 1 89 ? -1.254 -8.542 7.718 1.00 97.44 89 ALA A O 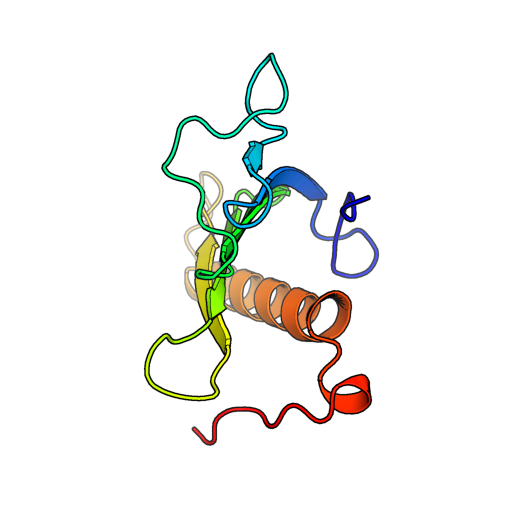1
ATOM 682 N N . LEU A 1 90 ? -1.659 -6.469 8.483 1.00 97.75 90 LEU A N 1
ATOM 683 C CA . LEU A 1 90 ? -1.877 -5.880 7.156 1.00 97.75 90 LEU A CA 1
ATOM 684 C C . LEU A 1 90 ? -0.609 -5.964 6.293 1.00 97.75 90 LEU A C 1
ATOM 686 O O . LEU A 1 90 ? -0.677 -6.320 5.117 1.00 97.75 90 LEU A O 1
ATOM 690 N N . VAL A 1 91 ? 0.553 -5.650 6.871 1.00 97.31 91 VAL A N 1
ATOM 691 C CA . VAL A 1 91 ? 1.843 -5.756 6.177 1.00 97.31 91 VAL A CA 1
ATOM 692 C C . VAL A 1 91 ? 2.125 -7.205 5.791 1.00 97.31 91 VAL A C 1
ATOM 694 O O . VAL A 1 91 ? 2.535 -7.444 4.659 1.00 97.31 91 VAL A O 1
ATOM 697 N N . ALA A 1 92 ? 1.871 -8.166 6.680 1.00 96.69 92 ALA A N 1
ATOM 698 C CA . ALA A 1 92 ? 2.047 -9.584 6.382 1.00 96.69 92 ALA A CA 1
ATOM 699 C C . ALA A 1 92 ? 1.154 -10.041 5.217 1.00 96.69 92 ALA A C 1
ATOM 701 O O . ALA A 1 92 ? 1.662 -10.644 4.274 1.00 96.69 92 ALA A O 1
ATOM 702 N N . ALA A 1 93 ? -0.136 -9.682 5.231 1.00 97.31 93 ALA A N 1
ATOM 703 C CA . ALA A 1 93 ? -1.067 -9.993 4.143 1.00 97.31 93 ALA A CA 1
ATOM 704 C C . ALA A 1 93 ? -0.623 -9.373 2.811 1.00 97.31 93 ALA A C 1
ATOM 706 O O . ALA A 1 93 ? -0.677 -10.013 1.767 1.00 97.31 93 ALA A O 1
ATOM 707 N N . MET A 1 94 ? -0.132 -8.134 2.842 1.00 96.31 94 MET A N 1
ATOM 708 C CA . MET A 1 94 ? 0.410 -7.477 1.659 1.00 96.31 94 MET A CA 1
ATOM 709 C C . MET A 1 94 ? 1.655 -8.190 1.119 1.00 96.31 94 MET A C 1
ATOM 711 O O . MET A 1 94 ? 1.755 -8.400 -0.089 1.00 96.31 94 MET A O 1
ATOM 715 N N . VAL A 1 95 ? 2.603 -8.559 1.985 1.00 95.75 95 VAL A N 1
ATOM 716 C CA . VAL A 1 95 ? 3.816 -9.275 1.566 1.00 95.75 95 VAL A CA 1
ATOM 717 C C . VAL A 1 95 ? 3.440 -10.608 0.925 1.00 95.75 95 VAL A C 1
ATOM 719 O O . VAL A 1 95 ? 3.926 -10.911 -0.161 1.00 95.75 95 VAL A O 1
ATOM 722 N N . ASP A 1 96 ? 2.550 -11.370 1.551 1.00 95.62 96 ASP A N 1
ATOM 723 C CA . ASP A 1 96 ? 2.130 -12.674 1.045 1.00 95.62 96 ASP A CA 1
ATOM 724 C C . ASP A 1 96 ? 1.367 -12.564 -0.287 1.00 95.62 96 ASP A C 1
ATOM 726 O O . ASP A 1 96 ? 1.780 -13.134 -1.297 1.00 95.62 96 ASP A O 1
ATOM 730 N N . GLU A 1 97 ? 0.307 -11.753 -0.332 1.00 96.06 97 GLU A N 1
ATOM 731 C CA . GLU A 1 97 ? -0.606 -11.702 -1.479 1.00 96.06 97 GLU A CA 1
ATOM 732 C C . GLU A 1 97 ? -0.076 -10.865 -2.652 1.00 96.06 97 GLU A C 1
ATOM 734 O O . GLU A 1 97 ? -0.352 -11.197 -3.807 1.00 96.06 97 GLU A O 1
ATOM 739 N N . LEU A 1 98 ? 0.674 -9.784 -2.389 1.00 94.12 98 LEU A N 1
ATOM 740 C CA . LEU A 1 98 ? 1.173 -8.888 -3.443 1.00 94.12 98 LEU A CA 1
ATOM 741 C C . LEU A 1 98 ? 2.614 -9.177 -3.851 1.00 94.12 98 LEU A C 1
ATOM 743 O O . LEU A 1 98 ? 2.924 -9.101 -5.038 1.00 94.12 98 LEU A O 1
ATOM 747 N N . MET A 1 99 ? 3.510 -9.458 -2.897 1.00 94.00 99 MET A N 1
ATOM 748 C CA . MET A 1 99 ? 4.910 -9.744 -3.234 1.00 94.00 99 MET A CA 1
ATOM 749 C C . MET A 1 99 ? 5.150 -11.218 -3.536 1.00 94.00 99 MET A C 1
ATOM 751 O O . MET A 1 99 ? 6.101 -11.515 -4.257 1.00 94.00 99 MET A O 1
ATOM 755 N N . GLN A 1 100 ? 4.330 -12.123 -2.990 1.00 95.12 100 GLN A N 1
ATOM 756 C CA . GLN A 1 100 ? 4.410 -13.570 -3.214 1.00 95.12 100 GLN A CA 1
ATOM 757 C C . GLN A 1 100 ? 5.858 -14.086 -3.103 1.00 95.12 100 GLN A C 1
ATOM 759 O O . GLN A 1 100 ? 6.430 -14.568 -4.087 1.00 95.12 100 GLN A O 1
ATOM 764 N N . PRO A 1 101 ? 6.505 -13.925 -1.933 1.00 95.25 101 PRO A N 1
ATOM 765 C CA . PRO A 1 101 ? 7.951 -14.067 -1.795 1.00 95.25 101 PRO A CA 1
ATOM 766 C C . PRO A 1 101 ? 8.467 -15.449 -2.198 1.00 95.25 101 PRO A C 1
ATOM 768 O O . PRO A 1 101 ? 9.506 -15.530 -2.846 1.00 95.25 101 PRO A O 1
ATOM 771 N N . GLU A 1 102 ? 7.733 -16.521 -1.892 1.00 94.44 102 GLU A N 1
ATOM 772 C CA . GLU A 1 102 ? 8.113 -17.882 -2.288 1.00 94.44 102 GLU A CA 1
ATOM 773 C C . GLU A 1 102 ? 8.119 -18.059 -3.812 1.00 94.44 102 GLU A C 1
ATOM 775 O O . GLU A 1 102 ? 9.065 -18.611 -4.371 1.00 94.44 102 GLU A O 1
ATOM 780 N N . GLN A 1 103 ? 7.095 -17.536 -4.493 1.00 96.50 103 GLN A N 1
ATOM 781 C CA . GLN A 1 103 ? 6.956 -17.638 -5.949 1.00 96.50 103 GLN A CA 1
ATOM 782 C C . GLN A 1 103 ? 8.011 -16.795 -6.674 1.00 96.50 103 GLN A C 1
ATOM 784 O O . GLN A 1 103 ? 8.533 -17.200 -7.710 1.00 96.50 103 GLN A O 1
ATOM 789 N N . ASN A 1 104 ? 8.348 -15.636 -6.105 1.00 94.88 104 ASN A N 1
ATOM 790 C CA . ASN A 1 104 ? 9.277 -14.673 -6.692 1.00 94.88 104 ASN A CA 1
ATOM 791 C C . ASN A 1 104 ? 10.720 -14.804 -6.168 1.00 94.88 104 ASN A C 1
ATOM 793 O O . ASN A 1 104 ? 11.574 -13.989 -6.519 1.00 94.88 104 ASN A O 1
ATOM 797 N N . GLY A 1 105 ? 11.012 -15.805 -5.327 1.00 94.38 105 GLY A N 1
ATOM 798 C CA . GLY A 1 105 ? 12.345 -16.032 -4.758 1.00 94.38 105 GLY A CA 1
ATOM 799 C C . GLY A 1 105 ? 12.857 -14.881 -3.881 1.00 94.38 105 GLY A C 1
ATOM 800 O O . GLY A 1 105 ? 14.065 -14.646 -3.807 1.00 94.38 105 GLY A O 1
ATOM 801 N N . LEU A 1 106 ? 11.954 -14.130 -3.245 1.00 93.44 106 LEU A N 1
ATOM 802 C CA . LEU A 1 106 ? 12.302 -13.007 -2.380 1.00 93.44 106 LEU A CA 1
ATOM 803 C C . LEU A 1 106 ? 12.705 -13.508 -0.993 1.00 93.44 106 LEU A C 1
ATOM 805 O O . LEU A 1 106 ? 12.035 -14.343 -0.389 1.00 93.44 106 LEU A O 1
ATOM 809 N N . ILE A 1 107 ? 13.783 -12.942 -0.458 1.00 92.44 107 ILE A N 1
ATOM 810 C CA . ILE A 1 107 ? 14.289 -13.279 0.872 1.00 92.44 107 ILE A CA 1
ATOM 811 C C . ILE A 1 107 ? 13.936 -12.140 1.824 1.00 92.44 107 ILE A C 1
ATOM 813 O O . ILE A 1 107 ? 14.308 -10.985 1.593 1.00 92.44 107 ILE A O 1
ATOM 817 N N . ALA A 1 108 ? 13.235 -12.471 2.909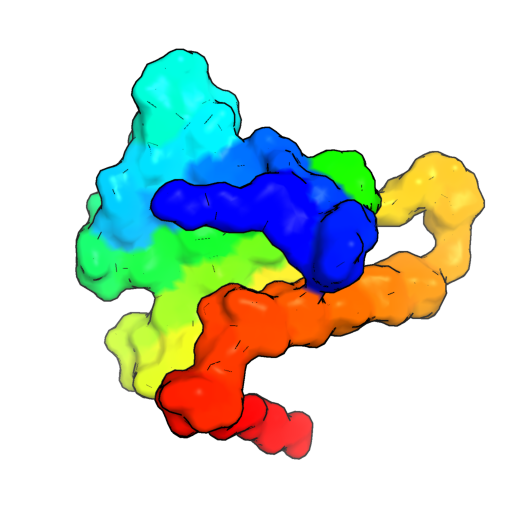 1.00 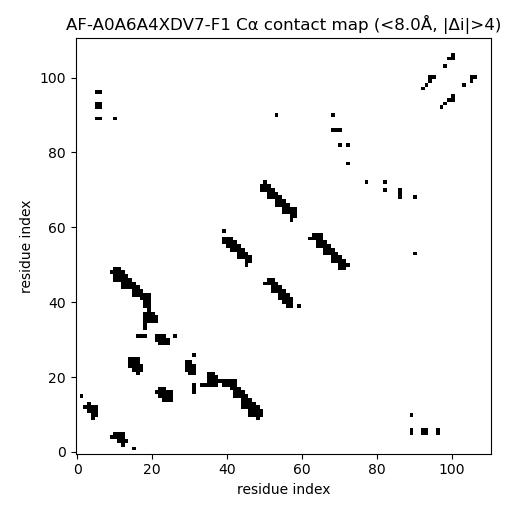89.06 108 ALA A N 1
ATOM 818 C CA . ALA A 1 108 ? 12.942 -11.517 3.968 1.00 89.06 108 ALA 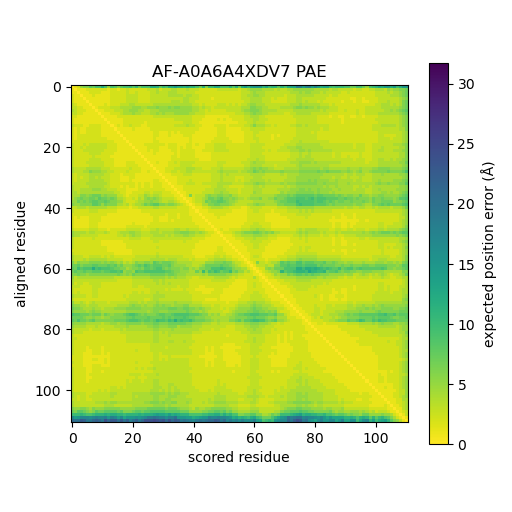A 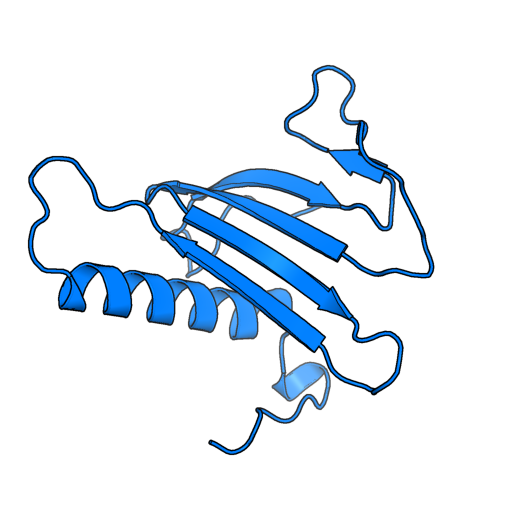CA 1
ATOM 819 C C . ALA A 1 108 ? 14.239 -10.966 4.579 1.00 89.06 108 ALA A C 1
ATOM 821 O O . ALA A 1 108 ? 15.252 -11.662 4.708 1.00 89.06 108 ALA A O 1
ATOM 822 N N . ARG A 1 109 ? 14.214 -9.693 4.979 1.00 82.94 109 ARG A N 1
ATOM 823 C CA . ARG A 1 109 ? 15.341 -9.086 5.688 1.00 82.94 109 ARG A CA 1
ATOM 824 C C . ARG A 1 109 ? 15.551 -9.835 7.010 1.00 82.94 109 ARG A C 1
ATOM 826 O O . ARG A 1 109 ? 14.603 -9.992 7.768 1.00 82.94 109 ARG A O 1
ATOM 833 N N . LYS A 1 110 ? 16.788 -10.260 7.289 1.00 72.50 110 LYS A N 1
ATOM 834 C CA . LYS A 1 110 ? 17.173 -10.731 8.628 1.00 72.50 110 LYS A CA 1
ATOM 835 C C . LYS A 1 110 ? 17.051 -9.564 9.610 1.00 72.50 110 LYS A C 1
ATOM 837 O O . LYS A 1 110 ? 17.610 -8.499 9.324 1.00 72.50 110 LYS A O 1
ATOM 842 N N . GLU A 1 111 ? 16.288 -9.759 10.684 1.00 54.41 111 GLU A N 1
ATOM 843 C CA . GLU A 1 111 ? 16.211 -8.818 11.811 1.00 54.41 111 GLU A CA 1
ATOM 844 C C . GLU A 1 111 ? 17.575 -8.635 12.486 1.00 54.41 111 GLU A C 1
ATOM 846 O O . GLU A 1 111 ? 18.332 -9.631 12.586 1.00 54.41 111 GLU A O 1
#

Mean predicted aligned error: 3.36 Å

Secondary structure (DSSP, 8-state):
---SEETTTTEEEEEEEETTTTEETTSTTSB-SSPP-TTS-EEEEEEEETEEEEEEEE-SSSS-EEEEEEEPPPTT---HHHHHHHHHHHHHHHIIIII-HHHHT--PPP-

Nearest PDB structures (foldseek):
  4xxa-assembly1_A-2  TM=7.549E-01  e=7.353E+00  Vatairea macrocarpa
  5hac-assembly1_B  TM=4.033E-01  e=1.823E+00  Leishmania donovani
  6cd8-assembly1_A  TM=4.489E-01  e=7.793E+00  Homo sapiens
  3a57-assembly1_A  TM=3.825E-01  e=9.833E+00  Vibrio parahaemolyticus

InterPro domains:
  IPR036900 Alpha-D-phosphohexomutase, C-terminal domain superfamily [SSF55957] (37-81)

pLDDT: mean 94.44, std 5.55, range [54.41, 98.38]